Protein AF-A0A3D0PJ27-F1 (afdb_monomer_lite)

Sequence (83 aa):
GFAKFSSVNVGGGQGANRWYKVVLKEGRKREVRRLWEALGFKVSRLIRVRFGEIRLPENLKANQFDYLKPGQVNLLLRSVKLK

Radius of gyration: 15.5 Å; chains: 1; bounding box: 30×34×39 Å

Structure (mmCIF, N/CA/C/O backbone):
data_AF-A0A3D0PJ27-F1
#
_entry.id   AF-A0A3D0PJ27-F1
#
loop_
_atom_site.group_PDB
_atom_site.id
_atom_site.type_symbol
_atom_site.label_atom_id
_atom_site.label_alt_id
_atom_site.label_comp_id
_atom_site.label_asym_id
_atom_site.label_entity_id
_atom_site.label_seq_id
_atom_site.pdbx_PDB_ins_code
_atom_site.Cartn_x
_atom_site.Cartn_y
_atom_site.Cartn_z
_atom_site.occupancy
_atom_site.B_iso_or_equiv
_atom_site.auth_seq_id
_atom_site.auth_comp_id
_atom_site.auth_asym_id
_atom_site.auth_atom_id
_atom_site.pdbx_PDB_model_num
ATOM 1 N N . GLY A 1 1 ? -7.023 -18.954 -2.900 1.00 73.88 1 GLY A N 1
ATOM 2 C CA . GLY A 1 1 ? -7.616 -17.930 -3.776 1.00 73.88 1 GLY A CA 1
ATOM 3 C C . GLY A 1 1 ? -6.530 -17.284 -4.606 1.00 73.88 1 GLY A C 1
ATOM 4 O O . GLY A 1 1 ? -5.391 -17.242 -4.146 1.00 73.88 1 GLY A O 1
ATOM 5 N N . PHE A 1 2 ? -6.871 -16.830 -5.811 1.00 82.38 2 PHE A N 1
ATOM 6 C CA . PHE A 1 2 ? -5.959 -16.087 -6.681 1.00 82.38 2 PHE A CA 1
ATOM 7 C C . PHE A 1 2 ? -5.732 -14.679 -6.130 1.00 82.38 2 PHE A C 1
ATOM 9 O O . PHE A 1 2 ? -6.696 -13.989 -5.801 1.00 82.38 2 PHE A O 1
ATOM 16 N N . ALA A 1 3 ? -4.465 -14.275 -6.050 1.00 88.12 3 ALA A N 1
ATOM 17 C CA . ALA A 1 3 ? -4.098 -12.912 -5.695 1.00 88.12 3 ALA A CA 1
ATOM 18 C C . ALA A 1 3 ? -4.553 -11.956 -6.803 1.00 88.12 3 ALA A C 1
ATOM 20 O O . ALA A 1 3 ? -4.404 -12.265 -7.987 1.00 88.12 3 ALA A O 1
ATOM 21 N N . LYS A 1 4 ? -5.081 -10.788 -6.433 1.00 93.12 4 LYS A N 1
ATOM 22 C CA . LYS A 1 4 ? -5.432 -9.740 -7.400 1.00 93.12 4 LYS A CA 1
ATOM 23 C C . LYS A 1 4 ? -5.373 -8.349 -6.791 1.00 93.12 4 LYS A C 1
ATOM 25 O O . LYS A 1 4 ? -5.711 -8.148 -5.625 1.00 93.12 4 LYS A O 1
ATOM 30 N N . PHE A 1 5 ? -5.035 -7.363 -7.615 1.00 94.94 5 PHE A N 1
ATOM 31 C CA . PHE A 1 5 ? -5.273 -5.972 -7.254 1.00 94.94 5 PHE A CA 1
ATOM 32 C C . PHE A 1 5 ? -6.773 -5.673 -7.307 1.00 94.94 5 PHE A C 1
ATOM 34 O O . PHE A 1 5 ? -7.463 -6.042 -8.252 1.00 94.94 5 PHE A O 1
ATOM 41 N N . SER A 1 6 ? -7.283 -4.998 -6.279 1.00 95.25 6 SER A N 1
ATOM 42 C CA . SER A 1 6 ? -8.655 -4.479 -6.276 1.00 95.25 6 SER A CA 1
ATOM 43 C C . SER A 1 6 ? -8.792 -3.240 -7.157 1.00 95.25 6 SER A C 1
ATOM 45 O O . SER A 1 6 ? -9.855 -3.006 -7.717 1.00 95.25 6 SER A O 1
ATOM 47 N N . SER A 1 7 ? -7.725 -2.451 -7.279 1.00 96.38 7 SER A N 1
ATOM 48 C CA . SER A 1 7 ? -7.620 -1.373 -8.258 1.00 96.38 7 SER A CA 1
ATOM 49 C C . SER A 1 7 ? -6.160 -1.112 -8.607 1.00 96.38 7 SER A C 1
ATOM 51 O O . SER A 1 7 ? -5.261 -1.367 -7.798 1.00 96.38 7 SER A O 1
ATOM 53 N N . VAL A 1 8 ? -5.939 -0.606 -9.819 1.00 96.75 8 VAL A N 1
ATOM 54 C CA . VAL A 1 8 ? -4.635 -0.193 -10.340 1.00 96.75 8 VAL A CA 1
ATOM 55 C C . VAL A 1 8 ? -4.837 1.135 -11.056 1.00 96.75 8 VAL A C 1
ATOM 57 O O . VAL A 1 8 ? -5.596 1.206 -12.014 1.00 96.75 8 VAL A O 1
ATOM 60 N N . ASN A 1 9 ? -4.176 2.188 -10.583 1.00 97.12 9 ASN A N 1
ATOM 61 C CA . ASN A 1 9 ? -4.222 3.517 -11.186 1.00 97.12 9 ASN A CA 1
ATOM 62 C C . ASN A 1 9 ? -2.812 3.967 -11.557 1.00 97.12 9 ASN A C 1
ATOM 64 O O . ASN A 1 9 ? -1.869 3.771 -10.785 1.00 97.12 9 ASN A O 1
ATOM 68 N N . VAL A 1 10 ? -2.670 4.605 -12.715 1.00 95.06 10 VAL A N 1
ATOM 69 C CA . VAL A 1 10 ? -1.389 5.159 -13.161 1.00 95.06 10 VAL A CA 1
ATOM 70 C C . VAL A 1 10 ? -1.049 6.380 -12.305 1.00 95.06 10 VAL A C 1
ATOM 72 O O . VAL A 1 10 ? -1.863 7.282 -12.133 1.00 95.06 10 VAL A O 1
ATOM 75 N N . GLY A 1 11 ? 0.150 6.384 -11.723 1.00 91.06 11 GLY A N 1
ATOM 76 C CA . GLY A 1 11 ? 0.670 7.474 -10.894 1.00 91.06 11 GLY A CA 1
ATOM 77 C C . GLY A 1 11 ? 1.629 8.412 -11.631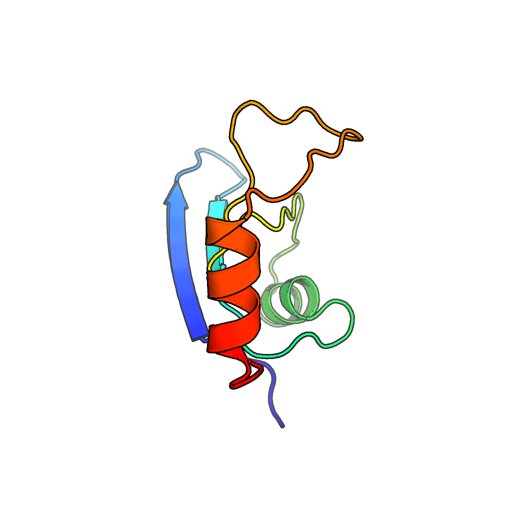 1.00 91.06 11 GLY A C 1
ATOM 78 O O . GLY A 1 11 ? 2.133 9.346 -11.015 1.00 91.06 11 GLY A O 1
ATOM 79 N N . GLY A 1 12 ? 1.898 8.153 -12.914 1.00 91.88 12 GLY A N 1
ATOM 80 C CA . GLY A 1 12 ? 2.864 8.884 -13.736 1.00 91.88 12 GLY A CA 1
ATOM 81 C C . GLY A 1 12 ? 4.247 8.225 -13.768 1.00 91.88 12 GLY A C 1
ATOM 82 O O . GLY A 1 12 ? 4.392 7.029 -13.510 1.00 91.88 12 GLY A O 1
ATOM 83 N N . GLY A 1 13 ? 5.270 9.013 -14.093 1.00 89.12 13 GLY A N 1
ATOM 84 C CA . GLY A 1 13 ? 6.649 8.560 -14.305 1.00 89.12 13 GLY A CA 1
ATOM 85 C C . GLY A 1 13 ? 7.096 8.717 -15.761 1.00 89.12 13 GLY A C 1
ATOM 86 O O . GLY A 1 13 ? 6.278 8.657 -16.676 1.00 89.12 13 GLY A O 1
ATOM 87 N N . GLN A 1 14 ? 8.395 8.947 -15.958 1.00 85.12 14 GLN A N 1
ATOM 88 C CA . GLN A 1 14 ? 9.031 9.111 -17.267 1.00 85.12 14 GLN A CA 1
ATOM 89 C C . GLN A 1 14 ? 10.229 8.159 -17.402 1.00 85.12 14 GLN A C 1
ATOM 91 O O . GLN A 1 14 ? 10.829 7.748 -16.405 1.00 85.12 14 GLN A O 1
ATOM 96 N N . GLY A 1 15 ? 10.580 7.808 -18.641 1.00 88.00 15 GLY A N 1
ATOM 97 C CA . GLY A 1 15 ? 11.688 6.900 -18.938 1.00 88.00 15 GLY A CA 1
ATOM 98 C C . GLY A 1 15 ? 11.387 5.441 -18.574 1.00 88.00 15 GLY A C 1
ATOM 99 O O . GLY A 1 15 ? 10.288 4.941 -18.811 1.00 88.00 15 GLY A O 1
ATOM 100 N N . ALA A 1 16 ? 12.377 4.747 -18.007 1.00 88.88 16 ALA A N 1
ATOM 101 C CA . ALA A 1 16 ? 12.329 3.300 -17.774 1.00 88.88 16 ALA A CA 1
ATOM 102 C C . ALA A 1 16 ? 11.429 2.856 -16.600 1.00 88.88 16 ALA A C 1
ATOM 104 O O . ALA A 1 16 ? 11.133 1.670 -16.476 1.00 88.88 16 ALA A O 1
ATOM 105 N N . ASN A 1 17 ? 10.997 3.774 -15.725 1.00 94.06 17 ASN A N 1
ATOM 106 C CA . ASN A 1 17 ? 10.200 3.450 -14.538 1.00 94.06 17 ASN A CA 1
ATOM 107 C C . ASN A 1 17 ? 8.856 4.188 -14.541 1.00 94.06 17 ASN A C 1
ATOM 109 O O . ASN A 1 17 ? 8.780 5.374 -14.862 1.00 94.06 17 AS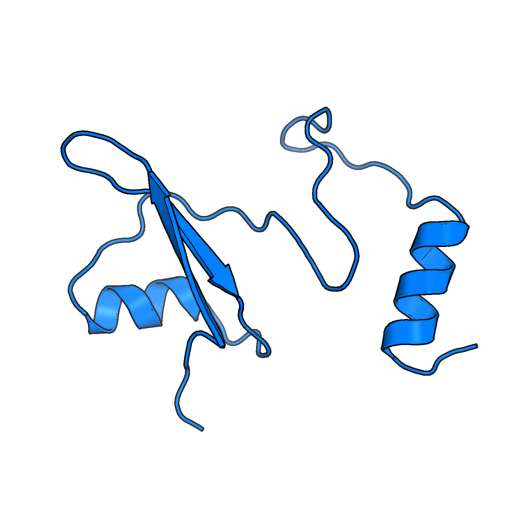N A O 1
ATOM 113 N N . ARG A 1 18 ? 7.797 3.496 -14.106 1.00 94.75 18 ARG A N 1
ATOM 114 C CA . ARG A 1 18 ? 6.446 4.054 -13.947 1.00 94.75 18 ARG A CA 1
ATOM 115 C C . ARG A 1 18 ? 5.917 3.798 -12.542 1.00 94.75 18 ARG A C 1
ATOM 117 O O . ARG A 1 18 ? 6.173 2.748 -11.955 1.00 94.75 18 ARG A O 1
ATOM 124 N N . TRP A 1 19 ? 5.159 4.753 -12.019 1.00 96.06 19 TRP A N 1
ATOM 125 C CA . TRP A 1 19 ? 4.478 4.645 -10.736 1.00 96.06 19 TRP A CA 1
ATOM 126 C C . TRP A 1 19 ? 3.049 4.148 -10.922 1.00 96.06 19 TRP A C 1
ATOM 128 O O . TRP A 1 19 ? 2.325 4.608 -11.804 1.00 96.06 19 TRP A O 1
ATOM 138 N N . TYR A 1 20 ? 2.620 3.262 -10.026 1.00 96.62 20 TYR A N 1
ATOM 139 C CA . TYR A 1 20 ? 1.246 2.776 -9.954 1.00 96.62 20 TYR A CA 1
ATOM 140 C C . TYR A 1 20 ? 0.733 2.872 -8.519 1.00 96.62 20 TYR A C 1
ATOM 142 O O . TYR A 1 20 ? 1.420 2.485 -7.571 1.00 96.62 20 TYR A O 1
ATOM 150 N N . LYS A 1 21 ? -0.496 3.361 -8.360 1.00 96.88 21 LYS A N 1
ATOM 151 C CA . LYS A 1 21 ? -1.251 3.290 -7.108 1.00 96.88 21 LYS A CA 1
ATOM 152 C C . LYS A 1 21 ? -2.129 2.049 -7.169 1.00 96.88 21 LYS A C 1
ATOM 154 O O . LYS A 1 21 ? -3.057 1.991 -7.973 1.00 96.88 21 LYS A O 1
ATOM 159 N N . VAL A 1 22 ? -1.827 1.065 -6.329 1.00 97.12 22 VAL A N 1
ATOM 160 C CA . VAL A 1 22 ? -2.558 -0.206 -6.276 1.00 97.12 22 VAL A CA 1
ATOM 161 C C . VAL A 1 22 ? -3.258 -0.380 -4.936 1.00 97.12 22 VAL A C 1
ATOM 163 O O . VAL A 1 22 ? -2.744 0.054 -3.904 1.00 97.12 22 VAL A O 1
ATOM 166 N N . VAL A 1 23 ? -4.420 -1.030 -4.948 1.00 96.31 23 VAL A N 1
ATOM 167 C CA . VAL A 1 23 ? -5.158 -1.394 -3.731 1.00 96.31 23 VAL A CA 1
ATOM 168 C C . VAL A 1 23 ? -5.235 -2.908 -3.612 1.00 96.31 23 VAL A C 1
ATOM 170 O O . VAL A 1 23 ? -5.585 -3.603 -4.564 1.00 96.31 23 VAL A O 1
ATOM 173 N N . LEU A 1 24 ? -4.946 -3.408 -2.415 1.00 94.94 24 LEU A N 1
ATOM 174 C CA . LEU A 1 24 ? -5.116 -4.802 -2.021 1.00 94.94 24 LEU A CA 1
ATOM 175 C C . LEU A 1 24 ? -6.083 -4.866 -0.840 1.00 94.94 24 LEU A C 1
ATOM 177 O O . LEU A 1 24 ? -6.065 -3.993 0.026 1.00 94.94 24 LEU A O 1
ATOM 181 N N . LYS A 1 25 ? -6.922 -5.903 -0.826 1.00 92.19 25 LYS A N 1
ATOM 182 C CA . LYS A 1 25 ? -7.812 -6.226 0.302 1.00 92.19 25 LYS A CA 1
ATOM 183 C C . LYS A 1 25 ? -7.291 -7.394 1.144 1.00 92.19 25 LYS A C 1
ATOM 185 O O . LYS A 1 25 ? -7.777 -7.612 2.245 1.00 92.19 25 LYS A O 1
ATOM 190 N N . GLU A 1 26 ? -6.301 -8.120 0.634 1.00 89.38 26 GLU A N 1
ATOM 191 C CA . GLU A 1 26 ? -5.538 -9.140 1.350 1.00 89.38 26 GLU A CA 1
ATOM 192 C C . GLU A 1 26 ? -4.077 -8.687 1.514 1.00 89.38 26 GLU A C 1
ATOM 194 O O . GLU A 1 26 ? -3.658 -7.669 0.960 1.00 89.38 26 GLU A O 1
ATOM 199 N N . GLY A 1 27 ? -3.318 -9.396 2.348 1.00 86.62 27 GLY A N 1
ATOM 200 C CA . GLY A 1 27 ? -1.943 -9.036 2.699 1.00 86.62 27 GLY A CA 1
ATOM 201 C C . GLY A 1 27 ? -1.001 -10.230 2.662 1.00 86.62 27 GLY A C 1
ATOM 202 O O . GLY A 1 27 ? -0.241 -10.438 3.607 1.00 86.62 27 GLY A O 1
ATOM 203 N N . ARG A 1 28 ? -1.056 -11.057 1.609 1.00 91.94 28 ARG A N 1
ATOM 204 C CA . ARG A 1 28 ? -0.188 -12.239 1.510 1.00 91.94 28 ARG A CA 1
ATOM 205 C C . ARG A 1 28 ? 1.276 -11.815 1.369 1.00 91.94 28 ARG A C 1
ATOM 207 O O . ARG A 1 28 ? 1.605 -10.750 0.838 1.00 91.94 28 ARG A O 1
ATOM 214 N N . LYS A 1 29 ? 2.199 -12.690 1.784 1.00 94.06 29 LYS A N 1
ATOM 215 C CA . LYS A 1 29 ? 3.645 -12.423 1.712 1.00 94.06 29 LYS A CA 1
ATOM 216 C C . LYS A 1 29 ? 4.046 -11.978 0.297 1.00 94.06 29 LYS A C 1
ATOM 218 O O . LYS A 1 29 ? 3.826 -12.694 -0.684 1.00 94.06 29 LYS A O 1
ATOM 223 N N . ARG A 1 30 ? 4.632 -10.775 0.211 1.00 94.50 30 ARG A N 1
ATOM 224 C CA . ARG A 1 30 ? 5.165 -10.149 -1.019 1.00 94.50 30 ARG A CA 1
ATOM 225 C C . ARG A 1 30 ? 4.167 -10.054 -2.184 1.00 94.50 30 ARG A C 1
ATOM 227 O O . ARG A 1 30 ? 4.579 -10.038 -3.337 1.00 94.50 30 ARG A O 1
ATOM 234 N N . GLU A 1 31 ? 2.872 -9.983 -1.902 1.00 95.69 31 GLU A N 1
ATOM 235 C CA . GLU A 1 31 ? 1.811 -10.086 -2.911 1.00 95.69 31 GLU A CA 1
ATOM 236 C C . GLU A 1 31 ? 1.902 -9.065 -4.048 1.00 95.69 31 GLU A C 1
ATOM 238 O O . GLU A 1 31 ? 1.862 -9.465 -5.206 1.00 95.69 31 GLU A O 1
ATOM 243 N N . VAL A 1 32 ? 2.140 -7.783 -3.744 1.00 96.25 32 VAL A N 1
ATOM 244 C CA . VAL A 1 32 ? 2.341 -6.749 -4.779 1.00 96.25 32 VAL A CA 1
ATOM 245 C C . VAL A 1 32 ? 3.463 -7.140 -5.741 1.00 96.25 32 VAL A C 1
ATOM 247 O O . VAL A 1 32 ? 3.303 -7.034 -6.951 1.00 96.25 32 VAL A O 1
ATOM 250 N N . ARG A 1 33 ? 4.602 -7.600 -5.205 1.00 96.81 33 ARG A N 1
ATOM 251 C CA . ARG A 1 33 ? 5.774 -7.962 -6.013 1.00 96.81 33 ARG A CA 1
ATOM 252 C C . ARG A 1 33 ? 5.487 -9.189 -6.865 1.00 96.81 33 ARG A C 1
ATOM 254 O O . ARG A 1 33 ? 5.726 -9.137 -8.059 1.00 96.81 33 ARG A O 1
ATOM 261 N N . ARG A 1 34 ? 4.887 -10.225 -6.271 1.00 95.62 34 ARG A N 1
ATOM 262 C CA . ARG A 1 34 ? 4.517 -11.455 -6.984 1.00 95.62 34 ARG A CA 1
ATOM 263 C C . ARG A 1 34 ? 3.538 -11.191 -8.128 1.00 95.62 34 ARG A C 1
ATOM 265 O O . ARG A 1 34 ? 3.692 -11.781 -9.187 1.00 95.62 34 ARG A O 1
ATOM 272 N N . LEU A 1 35 ? 2.560 -10.303 -7.935 1.00 95.94 35 LEU A N 1
ATOM 273 C CA . LEU A 1 35 ? 1.599 -9.946 -8.983 1.00 95.94 35 LEU A CA 1
ATOM 274 C C . LEU A 1 35 ? 2.263 -9.245 -10.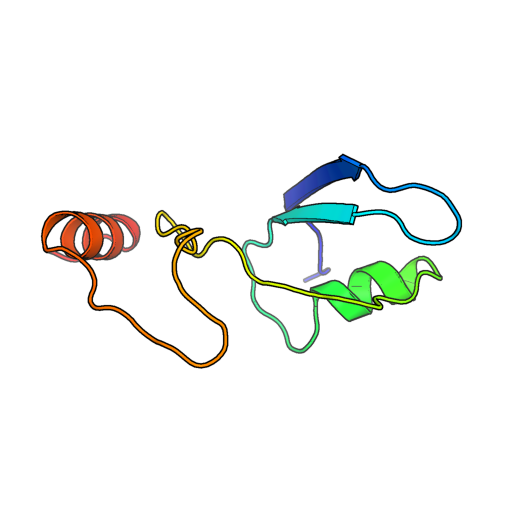174 1.00 95.94 35 LEU A C 1
ATOM 276 O O . LEU A 1 35 ? 1.970 -9.583 -11.314 1.00 95.94 35 LEU A O 1
ATOM 280 N N . TRP A 1 36 ? 3.171 -8.300 -9.923 1.00 96.56 36 TRP A N 1
ATOM 281 C CA . TRP A 1 36 ? 3.920 -7.639 -10.997 1.00 96.56 36 TRP A CA 1
ATOM 282 C C . TRP A 1 36 ? 4.931 -8.576 -11.670 1.00 96.56 36 TRP A C 1
ATOM 284 O O . TRP A 1 36 ? 5.030 -8.577 -12.894 1.00 96.56 36 TRP A O 1
ATOM 294 N N . GLU A 1 37 ? 5.629 -9.406 -10.890 1.00 96.12 37 GLU A N 1
ATOM 295 C CA . GLU A 1 37 ? 6.594 -10.397 -11.388 1.00 96.12 37 GLU A CA 1
ATOM 296 C C . GLU A 1 37 ? 5.914 -11.442 -12.284 1.00 96.12 37 GLU A C 1
ATOM 298 O O . GLU A 1 37 ? 6.469 -11.805 -13.317 1.00 96.12 37 GLU A O 1
ATOM 303 N N . ALA A 1 38 ? 4.687 -11.862 -11.953 1.00 95.06 38 ALA A N 1
ATOM 304 C CA . ALA A 1 38 ? 3.890 -12.768 -12.785 1.00 95.06 38 ALA A CA 1
ATOM 305 C C . ALA A 1 38 ? 3.544 -12.185 -14.170 1.00 95.06 38 ALA A C 1
ATOM 307 O O . ALA A 1 38 ? 3.249 -12.939 -15.091 1.00 95.06 38 ALA A O 1
ATOM 308 N N . LEU A 1 39 ? 3.599 -10.858 -14.325 1.00 94.56 39 LEU A N 1
ATOM 309 C CA . LEU A 1 39 ? 3.414 -10.145 -15.593 1.00 94.56 39 LEU A CA 1
ATOM 310 C C . LEU A 1 39 ? 4.750 -9.727 -16.239 1.00 94.56 39 LEU A C 1
ATOM 312 O O . LEU 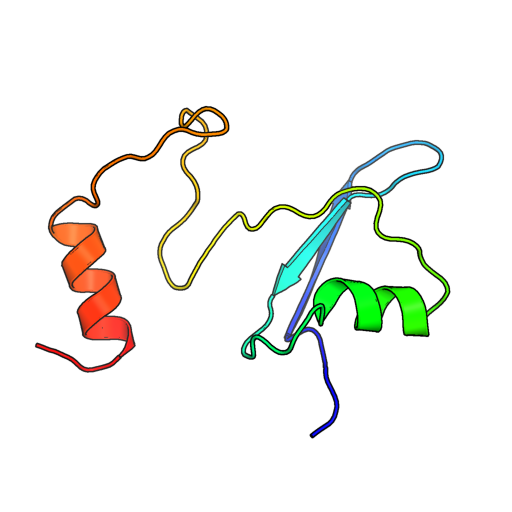A 1 39 ? 4.754 -8.970 -17.205 1.00 94.56 39 LEU A O 1
ATOM 316 N N . GLY A 1 40 ? 5.888 -10.176 -15.699 1.00 95.75 40 GLY A N 1
ATOM 317 C CA . GLY A 1 40 ? 7.222 -9.859 -16.215 1.00 95.75 40 GLY A CA 1
ATOM 318 C C . GLY A 1 40 ? 7.798 -8.515 -15.752 1.00 95.75 40 GLY A C 1
ATOM 319 O O . GLY A 1 40 ? 8.861 -8.112 -16.223 1.00 95.75 40 GLY A O 1
ATOM 320 N N . PHE A 1 41 ? 7.152 -7.815 -14.813 1.00 94.94 41 PHE A N 1
ATOM 321 C CA . PHE A 1 41 ? 7.631 -6.526 -14.308 1.00 94.94 41 PHE A CA 1
ATOM 322 C C . PHE A 1 41 ? 8.396 -6.668 -12.989 1.00 94.94 41 PHE A C 1
ATOM 324 O O . PHE A 1 41 ? 7.964 -7.348 -12.057 1.00 94.94 41 PHE A O 1
ATOM 331 N N . LYS A 1 42 ? 9.514 -5.945 -12.861 1.00 95.38 42 LYS A N 1
ATOM 332 C CA . LYS A 1 42 ? 10.252 -5.825 -11.596 1.00 95.38 42 LYS A CA 1
ATOM 333 C C . LYS A 1 42 ? 9.775 -4.610 -10.804 1.00 95.38 42 LYS A C 1
ATOM 335 O O . LYS A 1 42 ? 9.645 -3.512 -11.337 1.00 95.38 42 LYS A O 1
ATOM 340 N N . VAL A 1 43 ? 9.582 -4.787 -9.497 1.00 96.75 43 VAL A N 1
ATOM 341 C CA . VAL A 1 43 ? 9.231 -3.691 -8.579 1.00 96.75 43 VAL A CA 1
ATOM 342 C C . VAL A 1 43 ? 10.501 -3.080 -7.982 1.00 96.75 43 VAL A C 1
ATOM 344 O O . VAL A 1 43 ? 11.079 -3.638 -7.045 1.00 96.75 43 VAL A O 1
ATOM 347 N N . SER A 1 44 ? 10.912 -1.916 -8.487 1.00 95.50 44 SER A N 1
ATOM 348 C CA . SER A 1 44 ? 12.074 -1.168 -7.981 1.00 95.50 44 SER A CA 1
ATOM 349 C C . SER A 1 44 ? 11.799 -0.511 -6.624 1.00 95.50 44 SER A C 1
ATOM 351 O O . SER A 1 44 ? 12.601 -0.627 -5.698 1.00 95.50 44 SER A O 1
ATOM 353 N N . ARG A 1 45 ? 10.628 0.116 -6.462 1.00 95.25 45 ARG A N 1
ATOM 354 C CA . ARG A 1 45 ? 10.207 0.790 -5.227 1.00 95.25 45 ARG A CA 1
ATOM 355 C C . ARG A 1 45 ? 8.767 0.432 -4.871 1.00 95.25 45 ARG A C 1
ATOM 357 O O . ARG A 1 45 ? 7.895 0.392 -5.731 1.00 95.25 45 ARG A O 1
ATOM 364 N N . LEU A 1 46 ? 8.527 0.175 -3.586 1.00 96.31 46 LEU A N 1
ATOM 365 C CA . LEU A 1 46 ? 7.203 -0.118 -3.043 1.00 96.31 46 LEU A CA 1
ATOM 366 C C . LEU A 1 46 ? 7.027 0.630 -1.726 1.00 96.31 46 LEU A C 1
ATOM 368 O O . LEU A 1 46 ? 7.786 0.401 -0.788 1.00 96.31 46 LEU A O 1
ATOM 372 N N . ILE A 1 47 ? 6.022 1.499 -1.664 1.00 95.12 47 ILE A N 1
ATOM 373 C CA . ILE A 1 47 ? 5.685 2.280 -0.473 1.00 95.12 47 ILE A CA 1
ATOM 374 C C . ILE A 1 47 ? 4.203 2.074 -0.184 1.00 95.12 47 ILE A C 1
ATOM 376 O O . ILE A 1 47 ? 3.363 2.213 -1.075 1.00 95.12 47 ILE A O 1
ATOM 380 N N . ARG A 1 48 ? 3.871 1.758 1.068 1.00 95.56 48 ARG A N 1
ATOM 381 C CA . ARG A 1 48 ? 2.481 1.732 1.522 1.00 95.56 48 ARG A CA 1
ATOM 382 C C . ARG A 1 48 ? 2.074 3.142 1.936 1.00 95.56 48 ARG A C 1
ATOM 384 O O . ARG A 1 48 ? 2.503 3.625 2.974 1.00 95.56 48 ARG A O 1
ATOM 391 N N . VAL A 1 49 ? 1.238 3.778 1.121 1.00 95.38 49 VAL A N 1
ATOM 392 C CA . VAL A 1 49 ? 0.800 5.173 1.320 1.00 95.38 49 VAL A CA 1
ATOM 393 C C . VAL A 1 49 ? -0.522 5.305 2.086 1.00 95.38 49 VAL A C 1
ATOM 395 O O . VAL A 1 49 ? -0.884 6.398 2.509 1.00 95.38 49 VAL A O 1
ATOM 398 N N . ARG A 1 50 ? -1.273 4.210 2.253 1.00 95.56 50 ARG A N 1
ATOM 399 C CA . ARG A 1 50 ? -2.552 4.175 2.976 1.00 95.56 50 ARG A CA 1
ATOM 400 C C . ARG A 1 50 ? -2.788 2.787 3.570 1.00 95.56 50 ARG A C 1
ATOM 402 O O . ARG A 1 50 ? -2.436 1.785 2.945 1.00 95.56 50 ARG A O 1
ATOM 409 N N . PHE A 1 51 ? -3.399 2.734 4.747 1.00 94.06 51 PHE A N 1
ATOM 410 C CA . PHE A 1 51 ? -3.917 1.522 5.373 1.00 94.06 51 PHE A CA 1
ATOM 411 C C . PHE A 1 51 ? -5.304 1.807 5.954 1.00 94.06 51 PHE A C 1
ATOM 413 O O . PHE A 1 51 ? -5.448 2.679 6.810 1.00 94.06 51 PHE A O 1
ATOM 420 N N . GLY A 1 52 ? -6.331 1.102 5.469 1.00 92.19 52 GLY A N 1
ATOM 421 C CA . GLY A 1 52 ? -7.720 1.436 5.795 1.00 92.19 52 GLY A CA 1
ATOM 422 C C . GLY A 1 52 ? -8.017 2.902 5.470 1.00 92.19 52 GLY A C 1
ATOM 423 O O . GLY A 1 52 ? -7.699 3.374 4.379 1.00 92.19 52 GLY A O 1
ATOM 424 N N . GLU A 1 53 ? -8.551 3.645 6.434 1.00 91.31 53 GLU A N 1
ATOM 425 C CA . GLU A 1 53 ? -8.815 5.086 6.309 1.00 91.31 53 GLU A CA 1
ATOM 426 C C . GLU A 1 53 ? -7.609 5.982 6.641 1.00 91.31 53 GLU A C 1
ATOM 428 O O . GLU A 1 53 ? -7.661 7.195 6.447 1.00 91.31 53 GLU A O 1
ATOM 433 N N . ILE A 1 54 ? -6.485 5.407 7.078 1.00 94.81 54 ILE A N 1
ATOM 434 C CA . ILE A 1 54 ? -5.300 6.168 7.483 1.00 94.81 54 ILE A CA 1
ATOM 435 C C . ILE A 1 54 ? -4.343 6.329 6.306 1.00 94.81 54 ILE A C 1
ATOM 437 O O . ILE A 1 54 ? -3.869 5.349 5.728 1.00 94.81 54 ILE A O 1
ATOM 441 N N . ARG A 1 55 ? -4.037 7.580 5.954 1.00 94.88 55 ARG A N 1
ATOM 442 C CA . ARG A 1 55 ? -3.029 7.933 4.946 1.00 94.88 55 ARG A CA 1
ATOM 443 C C . ARG A 1 55 ? -1.688 8.218 5.614 1.00 94.88 55 ARG A C 1
ATOM 445 O O . ARG A 1 55 ? -1.654 8.732 6.727 1.00 94.88 55 ARG A O 1
ATOM 452 N N . LEU A 1 56 ? -0.605 7.905 4.911 1.00 94.75 56 LEU A N 1
ATOM 453 C CA . LEU A 1 56 ? 0.740 8.320 5.290 1.00 94.75 56 LEU A CA 1
ATOM 454 C C . LEU A 1 56 ? 0.831 9.855 5.178 1.00 94.75 56 LEU A C 1
ATOM 456 O O . LEU A 1 56 ? 0.582 10.367 4.083 1.00 94.75 56 LEU A O 1
ATOM 460 N N . PRO A 1 57 ? 1.147 10.585 6.262 1.00 93.94 57 PRO A N 1
ATOM 461 C CA . PRO A 1 57 ? 1.318 12.032 6.199 1.00 93.94 57 PRO A CA 1
ATOM 462 C C . PRO A 1 57 ? 2.510 12.408 5.315 1.00 93.94 57 PRO A C 1
ATOM 464 O O . PRO A 1 57 ? 3.560 11.773 5.383 1.00 93.94 57 PRO A O 1
ATOM 467 N N . GLU A 1 58 ? 2.365 13.457 4.508 1.00 91.81 58 GLU A N 1
ATOM 468 C CA . GLU A 1 58 ? 3.425 13.917 3.594 1.00 91.81 58 GLU A CA 1
ATOM 469 C C . GLU A 1 58 ? 4.636 14.493 4.339 1.00 91.81 58 GLU A C 1
ATOM 471 O O . GLU A 1 58 ? 5.760 14.441 3.847 1.00 91.81 58 GLU A O 1
ATOM 476 N N . ASN A 1 59 ? 4.413 15.009 5.547 1.00 93.69 59 ASN A N 1
ATOM 477 C CA . ASN A 1 59 ? 5.439 15.589 6.406 1.00 93.69 59 ASN A CA 1
ATOM 478 C C . ASN A 1 59 ? 6.147 14.561 7.307 1.00 93.69 59 ASN A C 1
ATOM 480 O O . ASN A 1 59 ? 7.096 14.929 8.001 1.00 93.69 59 ASN A O 1
ATOM 484 N N . LEU A 1 60 ? 5.716 13.292 7.316 1.00 94.25 60 LEU A N 1
ATOM 485 C CA . LEU A 1 60 ? 6.351 12.251 8.123 1.00 94.25 60 LEU A CA 1
ATOM 486 C C . LEU A 1 60 ? 7.603 11.728 7.412 1.00 94.25 60 LEU A C 1
ATOM 488 O O . LEU A 1 60 ? 7.524 11.099 6.353 1.00 94.25 60 LEU A O 1
ATOM 492 N N . LYS A 1 61 ? 8.777 11.979 7.999 1.00 93.69 61 LYS A N 1
ATOM 493 C CA . LYS A 1 61 ? 10.049 11.538 7.417 1.00 93.69 61 LYS A CA 1
ATOM 494 C C . LYS A 1 61 ? 10.217 10.024 7.544 1.00 93.69 61 LYS A C 1
ATOM 496 O O . LYS A 1 61 ? 9.636 9.370 8.410 1.00 93.69 61 LYS A O 1
ATOM 501 N N . ALA A 1 62 ? 11.056 9.461 6.677 1.00 92.50 62 ALA A N 1
ATOM 502 C CA . ALA A 1 62 ? 11.425 8.053 6.759 1.00 92.50 62 ALA A CA 1
ATOM 503 C C . ALA A 1 62 ? 11.985 7.712 8.152 1.00 92.50 62 ALA A C 1
ATOM 505 O O . ALA A 1 62 ? 12.709 8.510 8.745 1.00 92.50 62 ALA A O 1
ATOM 506 N N . ASN A 1 63 ? 11.658 6.516 8.645 1.00 94.06 63 ASN A N 1
ATOM 507 C CA . ASN A 1 63 ? 12.042 6.008 9.969 1.00 94.06 63 ASN A CA 1
ATOM 508 C C . ASN A 1 63 ? 11.483 6.796 11.169 1.00 94.06 63 ASN A C 1
ATOM 510 O O . ASN A 1 63 ? 11.936 6.583 12.290 1.00 94.06 63 ASN A O 1
ATOM 514 N N . GLN A 1 64 ? 10.499 7.673 10.962 1.00 96.25 64 GLN A N 1
ATOM 515 C CA . GLN A 1 64 ? 9.771 8.334 12.045 1.00 96.25 64 GLN A CA 1
ATOM 516 C C . GLN A 1 64 ? 8.365 7.750 12.204 1.00 96.25 64 GLN A C 1
ATOM 518 O O . GLN A 1 64 ? 7.825 7.113 11.296 1.00 96.25 64 GLN A O 1
ATOM 523 N N . PHE A 1 65 ? 7.773 7.984 13.372 1.00 95.12 65 PHE A N 1
ATOM 524 C CA . PHE A 1 65 ? 6.383 7.665 13.669 1.00 95.12 65 PHE A CA 1
ATOM 525 C C . PHE A 1 65 ? 5.686 8.888 14.257 1.00 95.12 65 PHE A C 1
ATOM 527 O O . PHE A 1 65 ? 6.337 9.797 14.769 1.00 95.12 65 PHE A O 1
ATOM 534 N N . ASP A 1 66 ? 4.362 8.886 14.178 1.00 94.38 66 ASP A N 1
ATOM 535 C CA . ASP A 1 66 ? 3.519 9.891 14.808 1.00 94.38 66 ASP A CA 1
ATOM 536 C C . ASP A 1 66 ? 2.279 9.207 15.393 1.00 94.38 66 ASP A C 1
ATOM 538 O O . ASP A 1 66 ? 1.870 8.136 14.923 1.00 94.38 66 ASP A O 1
ATOM 542 N N . TYR A 1 67 ? 1.696 9.796 16.432 1.00 95.44 67 TYR A N 1
ATOM 543 C CA . TYR A 1 67 ? 0.519 9.228 17.084 1.00 95.44 67 TYR A CA 1
ATOM 544 C C . TYR A 1 67 ? -0.754 9.549 16.299 1.00 95.44 67 TYR A C 1
ATOM 546 O O . TYR A 1 67 ? -0.943 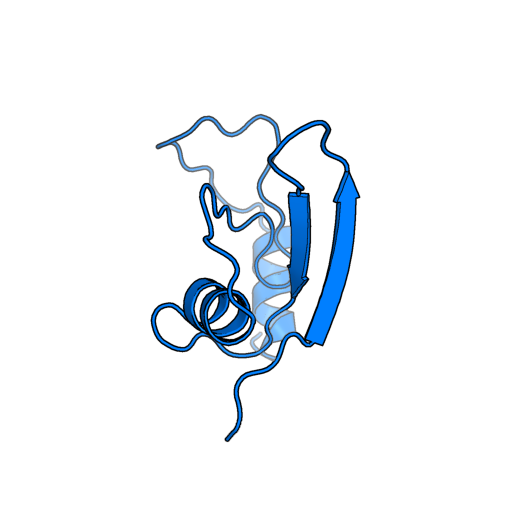10.651 15.780 1.00 95.44 67 TYR A O 1
ATOM 554 N N . LEU A 1 68 ? -1.673 8.582 16.239 1.00 95.06 68 LEU A N 1
ATOM 555 C CA . LEU A 1 68 ? -2.986 8.820 15.649 1.00 95.06 68 LEU A CA 1
ATOM 556 C C . LEU A 1 68 ? -3.800 9.762 16.533 1.00 95.06 68 LEU A C 1
ATOM 558 O O . LEU A 1 68 ? -3.899 9.582 17.746 1.00 95.06 68 LEU A O 1
ATOM 562 N N . LYS A 1 69 ? -4.457 10.734 15.900 1.00 94.62 69 LYS A N 1
ATOM 563 C CA . LYS A 1 69 ? -5.416 11.606 16.585 1.00 94.62 69 LYS A CA 1
ATOM 564 C C . LYS A 1 69 ? -6.638 10.788 17.034 1.00 94.62 69 LYS A C 1
ATOM 566 O O . LYS A 1 69 ? -7.010 9.846 16.329 1.00 94.62 69 LYS A O 1
ATOM 571 N N . PRO A 1 70 ? -7.353 11.179 18.106 1.00 95.50 70 PRO A N 1
ATOM 572 C CA . PRO A 1 70 ? -8.534 10.447 18.584 1.00 95.50 70 PRO A CA 1
ATOM 573 C C . PRO A 1 70 ? -9.576 10.156 17.490 1.00 95.50 70 PRO A C 1
ATOM 575 O O . PRO A 1 70 ? -10.113 9.054 17.406 1.00 95.50 70 PRO A O 1
ATOM 578 N N . GLY A 1 71 ? -9.804 11.101 16.570 1.00 94.25 71 GLY A N 1
ATOM 579 C CA . GLY A 1 71 ? -10.699 10.887 15.427 1.00 94.25 71 GLY A CA 1
ATOM 580 C C . GLY A 1 71 ? -10.236 9.777 14.474 1.00 94.25 71 GLY A C 1
ATOM 581 O O . GLY A 1 71 ? -11.054 9.000 13.991 1.00 94.25 71 GLY A O 1
ATOM 582 N N . GLN A 1 72 ? -8.928 9.654 14.235 1.00 94.44 72 GLN A N 1
ATOM 583 C CA . GLN A 1 72 ? -8.352 8.596 13.398 1.00 94.44 72 GLN A CA 1
ATOM 584 C C . GLN A 1 72 ? -8.439 7.225 14.073 1.00 94.44 72 GLN A C 1
ATOM 586 O O . GLN A 1 72 ? -8.726 6.235 13.402 1.00 94.44 72 GLN A O 1
ATOM 591 N N . VAL A 1 73 ? -8.251 7.174 15.395 1.00 94.94 73 VAL A N 1
ATOM 592 C CA . VAL A 1 73 ? -8.454 5.952 16.188 1.00 94.94 73 VAL A CA 1
ATOM 593 C C . VAL A 1 73 ? -9.905 5.486 16.070 1.00 94.94 73 VAL A C 1
ATOM 595 O O . VAL A 1 73 ? -10.156 4.342 15.696 1.00 94.94 73 VAL A O 1
ATOM 598 N N . ASN A 1 74 ? -10.863 6.395 16.264 1.00 94.44 74 ASN A N 1
ATOM 599 C CA . ASN A 1 74 ? -12.287 6.085 16.135 1.00 94.44 74 ASN A CA 1
ATOM 600 C C . ASN A 1 74 ? -12.663 5.594 14.727 1.00 94.44 74 ASN A C 1
ATOM 602 O O . ASN A 1 74 ? -13.489 4.692 14.591 1.00 94.44 74 ASN A O 1
ATOM 606 N N . LEU A 1 75 ? -12.056 6.148 13.670 1.00 93.44 75 LEU A N 1
ATOM 607 C CA . LEU A 1 75 ? -12.261 5.669 12.297 1.00 93.44 75 LEU A CA 1
ATOM 608 C C . LEU A 1 75 ? -11.790 4.221 12.122 1.00 93.44 75 LEU A C 1
ATOM 610 O O . LEU A 1 75 ? -12.496 3.419 11.507 1.00 93.44 75 LEU A O 1
ATOM 614 N N . LEU A 1 76 ? -10.629 3.870 12.680 1.00 93.56 76 LEU A N 1
ATOM 615 C CA . LEU A 1 76 ? -10.121 2.501 12.631 1.00 93.56 76 LEU A CA 1
ATOM 616 C C . LEU A 1 76 ? -11.022 1.530 13.395 1.00 93.56 76 LEU A C 1
ATOM 618 O O . LEU A 1 76 ? -11.388 0.502 12.827 1.00 93.56 76 LEU A O 1
ATOM 622 N N . LEU A 1 77 ? -11.431 1.866 14.622 1.00 94.62 77 LEU A N 1
ATOM 623 C CA . LEU A 1 77 ? -12.322 1.023 15.431 1.00 94.62 77 LEU A CA 1
ATOM 624 C C . LEU A 1 77 ? -13.638 0.740 14.695 1.00 94.62 77 LEU A C 1
ATOM 626 O O . LEU A 1 77 ? -14.025 -0.417 14.508 1.00 94.62 77 LEU A O 1
ATOM 630 N N . ARG A 1 78 ? -14.263 1.786 14.143 1.00 93.56 78 ARG A N 1
ATOM 631 C CA . ARG A 1 78 ? -15.500 1.657 13.359 1.00 93.56 78 ARG A CA 1
ATOM 632 C C . ARG A 1 78 ? -15.325 0.793 12.113 1.00 93.56 78 ARG A C 1
ATOM 634 O O . ARG A 1 78 ? -16.230 0.026 11.790 1.00 93.56 78 ARG A O 1
ATOM 641 N N . SER A 1 79 ? -14.177 0.871 11.432 1.00 92.06 79 SER A N 1
ATOM 642 C CA . SER A 1 79 ? -13.916 0.083 10.214 1.00 92.06 79 SER A CA 1
ATOM 643 C C . SER A 1 79 ? -13.991 -1.433 10.436 1.00 92.06 79 SER A C 1
ATOM 645 O O . SER A 1 79 ? -14.320 -2.177 9.513 1.00 92.06 79 SER A O 1
ATOM 647 N N . VAL A 1 80 ? -13.752 -1.883 11.670 1.00 93.38 80 VAL A N 1
ATOM 648 C CA . VAL A 1 80 ? -13.814 -3.292 12.081 1.00 93.38 80 VAL A CA 1
ATOM 649 C C . VAL A 1 80 ? -14.983 -3.581 13.028 1.00 93.38 80 VAL A C 1
ATOM 651 O O . VAL A 1 80 ? -15.024 -4.639 13.646 1.00 93.38 80 VAL A O 1
ATOM 654 N N . LYS A 1 81 ? -15.961 -2.666 13.109 1.00 92.44 81 LYS A N 1
ATOM 655 C CA . LYS A 1 81 ? -17.158 -2.768 13.965 1.00 92.44 81 LYS A CA 1
ATOM 656 C C . LYS A 1 81 ? -16.839 -2.911 15.460 1.00 92.44 81 LYS A C 1
ATOM 658 O O . LYS A 1 81 ? -17.621 -3.500 16.203 1.00 92.44 81 LYS A O 1
ATOM 663 N N . LEU A 1 82 ? -15.710 -2.358 15.896 1.00 86.06 82 LEU A N 1
ATOM 664 C CA . LEU A 1 82 ? -15.362 -2.244 17.308 1.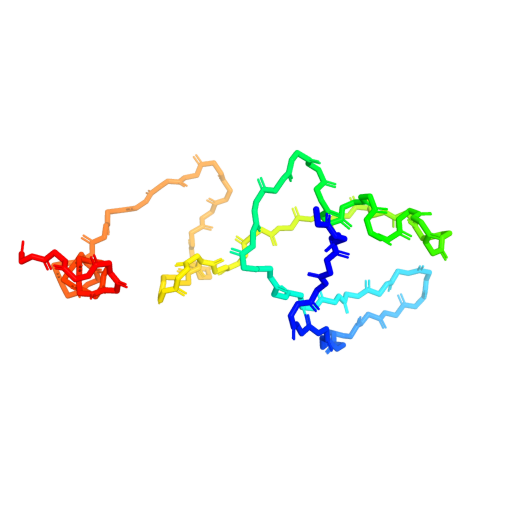00 86.06 82 LEU A CA 1
ATOM 665 C C . LEU A 1 82 ? -15.851 -0.895 17.850 1.00 86.06 82 LEU A C 1
ATOM 667 O O . LEU A 1 82 ? -15.887 0.099 17.115 1.00 86.06 82 LEU A O 1
ATOM 671 N N . LYS A 1 83 ? -16.294 -0.906 19.110 1.00 67.81 83 LYS A N 1
ATOM 672 C CA . LYS A 1 83 ? -16.698 0.292 19.853 1.00 67.81 83 LYS A CA 1
ATOM 673 C C . LYS A 1 83 ? -15.480 0.973 20.455 1.00 67.81 83 LYS A C 1
ATOM 675 O O . LYS A 1 83 ? -14.607 0.236 20.959 1.00 67.81 83 LYS A O 1
#

Foldseek 3Di:
DDQDWPDWDWPQDDDPDTDIDTHGPDDPPVRVQVVQVVVVDGDPDDDDQDDQPDGDDPPADPPDDDDDDPVRVVSVCVVVPHD

Secondary structure (DSSP, 8-state):
-----SEEEEEE--TT--EEEEE-S---TTHHHHHHHTTT---S-----EETTEEPPTT--TT---PPPHHHHHHHHHHTT--

pLDDT: mean 93.3, std 4.54, range [67.81, 97.12]